Protein AF-A0A820BTG3-F1 (afdb_monomer)

Structure (mmCIF, N/CA/C/O backbone):
data_AF-A0A820BTG3-F1
#
_entry.id   AF-A0A820BTG3-F1
#
loop_
_atom_site.group_PDB
_atom_site.id
_atom_site.type_symbol
_atom_site.label_atom_id
_atom_site.label_alt_id
_atom_site.label_comp_id
_atom_site.label_asym_id
_atom_site.label_entity_id
_atom_site.label_seq_id
_atom_site.pdbx_PDB_ins_code
_atom_site.Cartn_x
_atom_site.Cartn_y
_atom_site.Cartn_z
_atom_site.occupancy
_atom_site.B_iso_or_equiv
_atom_site.auth_seq_id
_atom_site.auth_comp_id
_atom_site.auth_asym_id
_atom_site.auth_atom_id
_atom_site.pdbx_PDB_model_num
ATOM 1 N N . MET A 1 1 ? 34.684 2.140 -28.268 1.00 39.97 1 MET A N 1
ATOM 2 C CA . MET A 1 1 ? 33.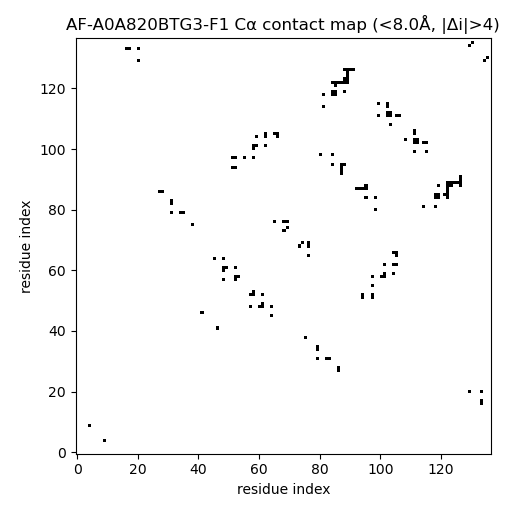967 0.991 -28.859 1.00 39.97 1 MET A CA 1
ATOM 3 C C . MET A 1 1 ? 32.497 1.113 -28.502 1.00 39.97 1 MET A C 1
ATOM 5 O O . MET A 1 1 ? 32.124 0.831 -27.372 1.00 39.97 1 MET A O 1
ATOM 9 N N . ILE A 1 2 ? 31.689 1.632 -29.425 1.00 50.19 2 ILE A N 1
ATOM 10 C CA . ILE A 1 2 ? 30.237 1.739 -29.257 1.00 50.19 2 ILE A CA 1
ATOM 11 C C . ILE A 1 2 ? 29.687 0.338 -29.533 1.00 50.19 2 ILE A C 1
ATOM 13 O O . ILE A 1 2 ? 29.762 -0.143 -30.661 1.00 50.19 2 ILE A O 1
ATOM 17 N N . GLY A 1 3 ? 29.258 -0.362 -28.482 1.00 53.31 3 GLY A N 1
ATOM 18 C CA . GLY A 1 3 ? 28.727 -1.717 -28.586 1.00 53.31 3 GLY A CA 1
ATOM 19 C C . GLY A 1 3 ? 27.452 -1.723 -29.422 1.00 53.31 3 GLY A C 1
ATOM 20 O O . GLY A 1 3 ? 26.434 -1.176 -29.009 1.00 53.31 3 GLY A O 1
ATOM 21 N N . TYR A 1 4 ? 27.513 -2.340 -30.599 1.00 54.06 4 TYR A N 1
ATOM 22 C CA . TYR A 1 4 ? 26.350 -2.615 -31.432 1.00 54.06 4 TYR A CA 1
ATOM 23 C C . TYR A 1 4 ? 25.479 -3.659 -30.715 1.00 54.06 4 TYR A C 1
ATOM 25 O O . TYR A 1 4 ? 25.697 -4.866 -30.831 1.00 54.06 4 TYR A O 1
ATOM 33 N N . SER A 1 5 ? 24.526 -3.200 -29.899 1.00 62.97 5 SER A N 1
ATOM 34 C CA . SER A 1 5 ? 23.497 -4.067 -29.322 1.00 62.97 5 SER A CA 1
ATOM 35 C C . SER A 1 5 ? 22.640 -4.621 -30.457 1.00 62.97 5 SER A C 1
ATOM 37 O O . SER A 1 5 ? 21.841 -3.901 -31.049 1.00 62.97 5 SER A O 1
ATOM 39 N N . ASN A 1 6 ? 22.812 -5.908 -30.767 1.00 73.38 6 ASN A N 1
ATOM 40 C CA . ASN A 1 6 ? 21.983 -6.602 -31.747 1.00 73.38 6 ASN A CA 1
ATOM 41 C C . ASN A 1 6 ? 20.494 -6.489 -31.355 1.00 73.38 6 ASN A C 1
ATOM 43 O O . ASN A 1 6 ? 20.157 -6.786 -30.203 1.00 73.38 6 ASN A O 1
ATOM 47 N N . PRO A 1 7 ? 19.582 -6.147 -32.285 1.00 72.44 7 PRO A N 1
ATOM 48 C CA . PRO A 1 7 ? 18.153 -6.006 -31.987 1.00 72.44 7 PRO A CA 1
ATOM 49 C C . PRO A 1 7 ? 17.560 -7.293 -31.390 1.00 72.44 7 PRO A C 1
ATOM 51 O O . PRO A 1 7 ? 16.774 -7.243 -30.448 1.00 72.44 7 PRO A O 1
ATOM 54 N N . VAL A 1 8 ? 18.044 -8.459 -31.832 1.00 76.12 8 VAL A N 1
ATOM 55 C CA . VAL A 1 8 ? 17.671 -9.777 -31.288 1.00 76.12 8 VAL A CA 1
ATOM 56 C C . VAL A 1 8 ? 18.075 -9.943 -29.814 1.00 76.12 8 VAL A C 1
ATOM 58 O O . VAL A 1 8 ? 17.357 -10.566 -29.031 1.00 76.12 8 VAL A O 1
ATOM 61 N N . GLN A 1 9 ? 19.214 -9.381 -29.399 1.00 77.81 9 GLN A N 1
ATOM 62 C CA . GLN A 1 9 ? 19.672 -9.440 -28.009 1.00 77.81 9 GLN A CA 1
ATOM 63 C C . GLN A 1 9 ? 18.831 -8.534 -27.104 1.00 77.81 9 GLN A C 1
ATOM 65 O O . GLN A 1 9 ? 18.488 -8.942 -25.993 1.00 77.81 9 GLN A O 1
ATOM 70 N N . ASN A 1 10 ? 18.441 -7.356 -27.599 1.00 77.62 10 ASN A N 1
ATOM 71 C CA . ASN A 1 10 ? 17.587 -6.427 -26.861 1.00 77.62 10 ASN A CA 1
ATOM 72 C C . ASN A 1 10 ? 16.181 -7.009 -26.619 1.00 77.62 10 ASN A C 1
ATOM 74 O O . ASN A 1 10 ? 15.669 -6.974 -25.501 1.00 77.62 10 ASN A O 1
ATOM 78 N N . GLU A 1 11 ? 15.598 -7.653 -27.633 1.00 81.06 11 GLU A N 1
ATOM 79 C CA . GLU A 1 11 ? 14.296 -8.324 -27.519 1.00 81.06 11 GLU A CA 1
ATOM 80 C C . GLU A 1 11 ? 14.316 -9.483 -26.508 1.00 81.06 11 GLU A C 1
ATOM 82 O O . GLU A 1 11 ? 13.398 -9.625 -25.695 1.00 81.06 11 GLU A O 1
ATOM 87 N N . ARG A 1 12 ? 15.397 -10.280 -26.461 1.00 83.25 12 ARG A N 1
ATOM 88 C CA . ARG A 1 12 ? 15.543 -11.332 -25.435 1.00 83.25 12 ARG A CA 1
ATOM 89 C C . ARG A 1 12 ? 15.636 -10.767 -24.019 1.00 83.25 12 ARG A C 1
ATOM 91 O O . ARG A 1 12 ? 15.063 -11.351 -23.098 1.00 83.25 12 ARG A O 1
ATOM 98 N N . ILE A 1 13 ? 16.337 -9.648 -23.839 1.00 82.06 13 ILE A N 1
ATOM 99 C CA . ILE A 1 13 ? 16.486 -8.980 -22.540 1.00 82.06 13 ILE A CA 1
ATOM 100 C C . ILE A 1 13 ? 15.138 -8.414 -22.072 1.00 82.06 13 ILE A C 1
ATOM 102 O O . ILE A 1 13 ? 14.723 -8.708 -20.950 1.00 82.06 13 ILE A O 1
ATOM 106 N N . LYS A 1 14 ? 14.406 -7.706 -22.941 1.00 82.75 14 LYS A N 1
ATOM 107 C CA . LYS A 1 14 ? 13.045 -7.215 -22.655 1.00 82.75 14 LYS A CA 1
ATOM 108 C C . LYS A 1 14 ? 12.082 -8.346 -22.307 1.00 82.75 14 LYS A C 1
ATOM 110 O O . LYS A 1 14 ? 11.388 -8.267 -21.296 1.00 82.75 14 LYS A O 1
ATOM 115 N N . ARG A 1 15 ? 12.084 -9.435 -23.085 1.00 84.81 15 ARG A N 1
ATOM 116 C CA . ARG A 1 15 ? 11.252 -10.617 -22.807 1.00 84.81 15 ARG A CA 1
ATOM 117 C C . ARG A 1 15 ? 11.575 -11.225 -21.443 1.00 84.81 15 ARG A C 1
ATOM 119 O O . ARG A 1 15 ? 10.659 -11.563 -20.703 1.00 84.81 15 ARG A O 1
ATOM 126 N N . ARG A 1 16 ? 12.858 -11.331 -21.076 1.00 85.69 16 ARG A N 1
ATOM 127 C CA . ARG A 1 16 ? 13.276 -11.818 -19.750 1.00 85.69 16 ARG A CA 1
ATOM 128 C C . ARG A 1 16 ? 12.791 -10.901 -18.627 1.00 85.69 16 ARG A C 1
ATOM 130 O O . ARG A 1 16 ? 12.263 -11.396 -17.640 1.00 85.69 16 ARG A O 1
ATOM 137 N N . HIS A 1 17 ? 12.947 -9.589 -18.781 1.00 86.06 17 HIS A N 1
ATOM 138 C CA . HIS A 1 17 ? 12.461 -8.593 -17.823 1.00 86.06 17 HIS A CA 1
ATOM 139 C C . HIS A 1 17 ? 10.945 -8.668 -17.628 1.00 86.06 17 HIS A C 1
ATOM 141 O O . HIS A 1 17 ? 10.474 -8.709 -16.495 1.00 86.06 17 HIS A O 1
ATOM 147 N N . PHE A 1 18 ? 10.193 -8.793 -18.720 1.00 86.50 18 PHE A N 1
ATOM 148 C CA . PHE A 1 18 ? 8.746 -8.964 -18.672 1.00 86.50 18 PHE A CA 1
ATOM 149 C C . PHE A 1 18 ? 8.336 -10.263 -17.961 1.00 86.50 18 PHE A C 1
ATOM 151 O O . PHE A 1 18 ? 7.462 -10.246 -17.098 1.00 86.50 18 PHE A O 1
ATOM 158 N N . VAL A 1 19 ? 9.005 -11.384 -18.263 1.00 88.81 19 VAL A N 1
ATOM 159 C CA . VAL A 1 19 ? 8.758 -12.672 -17.590 1.00 88.81 19 VAL A CA 1
ATOM 160 C C . VAL A 1 19 ? 9.066 -12.587 -16.093 1.00 88.81 19 VAL A C 1
ATOM 162 O O . VAL A 1 19 ? 8.280 -13.074 -15.287 1.00 88.81 19 VAL A O 1
ATOM 165 N N . LEU A 1 20 ? 10.167 -11.943 -15.700 1.00 89.06 20 LEU A N 1
ATOM 166 C CA . LEU A 1 20 ? 10.511 -11.746 -14.288 1.00 89.06 20 LEU A CA 1
ATOM 167 C C . LEU A 1 20 ? 9.473 -10.887 -13.560 1.00 89.06 20 LEU A C 1
ATOM 169 O O . LEU A 1 20 ? 9.054 -11.250 -12.464 1.00 89.06 20 LEU A O 1
ATOM 173 N N . LEU A 1 21 ? 9.023 -9.788 -14.169 1.00 89.12 21 LEU A N 1
ATOM 174 C CA . LEU A 1 21 ? 7.972 -8.944 -13.603 1.00 89.12 21 LEU A CA 1
ATOM 175 C C . LEU A 1 21 ? 6.663 -9.726 -13.430 1.00 89.12 21 LEU A C 1
ATOM 177 O O . LEU A 1 21 ? 6.047 -9.653 -12.368 1.00 89.12 21 LEU A O 1
ATOM 181 N N . ALA A 1 22 ? 6.275 -10.519 -14.432 1.00 89.31 22 ALA A N 1
ATOM 182 C CA . ALA A 1 22 ? 5.100 -11.381 -14.351 1.00 89.31 22 ALA A CA 1
ATOM 183 C C . ALA A 1 22 ? 5.231 -12.424 -13.228 1.00 89.31 22 ALA A C 1
ATOM 185 O O . ALA A 1 22 ? 4.286 -12.626 -12.471 1.00 89.31 22 ALA A O 1
ATOM 186 N N . LEU A 1 23 ? 6.404 -13.043 -13.062 1.00 92.44 23 LEU A N 1
ATOM 187 C CA . LEU A 1 23 ? 6.659 -13.986 -11.968 1.00 92.44 23 LEU A CA 1
ATOM 188 C C . LEU A 1 23 ? 6.566 -13.313 -10.595 1.00 92.44 23 LEU A C 1
ATOM 190 O O . LEU A 1 23 ? 5.904 -13.848 -9.711 1.00 92.44 23 LEU A O 1
ATOM 194 N N . ILE A 1 24 ? 7.172 -12.134 -10.419 1.00 91.69 24 ILE A N 1
ATOM 195 C CA . ILE A 1 24 ? 7.082 -11.364 -9.167 1.00 91.69 24 ILE A CA 1
ATOM 196 C C . ILE A 1 24 ? 5.618 -11.040 -8.860 1.00 91.69 24 ILE A C 1
ATOM 198 O O . ILE A 1 24 ? 5.159 -11.288 -7.747 1.00 91.69 24 ILE A O 1
ATOM 202 N N . PHE A 1 25 ? 4.867 -10.560 -9.854 1.00 91.44 25 PHE A N 1
ATOM 203 C CA . PHE A 1 25 ? 3.443 -10.273 -9.708 1.00 91.44 25 PHE A CA 1
ATOM 204 C C . PHE A 1 25 ? 2.640 -11.510 -9.292 1.00 91.44 25 PHE A C 1
ATOM 206 O O . PHE A 1 25 ? 1.856 -11.438 -8.348 1.00 91.44 25 PH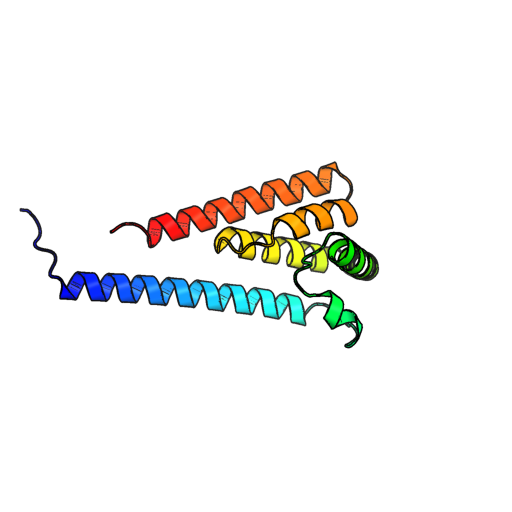E A O 1
ATOM 213 N N . LEU A 1 26 ? 2.857 -12.655 -9.945 1.00 92.81 26 LEU A N 1
ATOM 214 C CA . LEU A 1 26 ? 2.160 -13.907 -9.635 1.00 92.81 26 LEU A CA 1
ATOM 215 C C . LEU A 1 26 ? 2.504 -14.439 -8.239 1.00 92.81 26 LEU A C 1
ATOM 217 O O . LEU A 1 26 ? 1.610 -14.887 -7.520 1.00 92.81 26 LEU A O 1
ATOM 221 N N . ILE A 1 27 ? 3.769 -14.358 -7.824 1.00 92.31 27 ILE A N 1
ATOM 222 C CA . ILE A 1 27 ? 4.200 -14.744 -6.473 1.00 92.31 27 ILE A CA 1
ATOM 223 C C . ILE A 1 27 ? 3.545 -13.833 -5.431 1.00 92.31 27 ILE A C 1
ATOM 225 O O . ILE A 1 27 ? 2.961 -14.325 -4.464 1.00 92.31 27 ILE A O 1
ATOM 229 N N . SER A 1 28 ? 3.582 -12.513 -5.635 1.00 90.06 28 SER A N 1
ATOM 230 C CA . SER A 1 28 ? 2.935 -11.556 -4.732 1.00 90.06 28 SER A CA 1
ATOM 231 C C . SER A 1 28 ? 1.417 -11.745 -4.676 1.00 90.06 28 SER A C 1
ATOM 233 O O . SER A 1 28 ? 0.845 -11.709 -3.589 1.00 90.06 28 SER A O 1
ATOM 235 N N . MET A 1 29 ? 0.772 -12.018 -5.813 1.00 89.69 29 MET A N 1
ATOM 236 C CA . MET A 1 29 ? -0.658 -12.326 -5.883 1.00 89.69 29 MET A CA 1
ATOM 237 C C . MET A 1 29 ? -0.990 -13.614 -5.124 1.00 89.69 29 MET A C 1
ATOM 239 O O . MET A 1 29 ? -1.955 -13.655 -4.370 1.00 89.69 29 MET A O 1
ATOM 243 N N . THR A 1 30 ? -0.172 -14.657 -5.272 1.00 88.38 30 THR A N 1
ATOM 244 C CA . THR A 1 30 ? -0.366 -15.934 -4.568 1.00 88.38 30 THR A CA 1
ATOM 245 C C . THR A 1 30 ? -0.195 -15.760 -3.060 1.00 88.38 30 THR A C 1
ATOM 247 O O . THR A 1 30 ? -0.995 -16.285 -2.292 1.00 88.38 30 THR A O 1
ATOM 250 N N . CYS A 1 31 ? 0.793 -14.974 -2.622 1.00 88.19 31 CYS A N 1
ATOM 251 C CA . CYS A 1 31 ? 0.973 -14.614 -1.214 1.00 88.19 31 CYS A CA 1
ATOM 252 C C . CYS A 1 31 ? -0.254 -13.866 -0.664 1.00 88.19 31 CYS A C 1
ATOM 254 O O . CYS A 1 31 ? -0.774 -14.210 0.397 1.00 88.19 31 CYS A O 1
ATOM 256 N N . LEU A 1 32 ? -0.776 -12.898 -1.425 1.00 85.38 32 LEU A N 1
ATOM 257 C CA . LEU A 1 32 ? -1.980 -12.157 -1.055 1.00 85.38 32 LEU A CA 1
ATOM 258 C C . LEU A 1 32 ? -3.212 -13.073 -0.959 1.00 85.38 32 LEU A C 1
ATOM 260 O O . LEU A 1 32 ? -3.966 -12.994 0.010 1.00 85.38 32 LEU A O 1
ATOM 264 N N . LEU A 1 33 ? -3.384 -13.981 -1.924 1.00 84.31 33 LEU A N 1
ATOM 265 C CA . LEU A 1 33 ? -4.446 -14.990 -1.915 1.00 84.31 33 LEU A CA 1
ATOM 266 C C . LEU A 1 33 ? -4.305 -15.957 -0.737 1.00 84.31 33 LEU A C 1
ATOM 268 O O . LEU A 1 33 ? -5.303 -16.296 -0.111 1.00 84.31 33 LEU A O 1
ATOM 272 N N . MET A 1 34 ? -3.086 -16.371 -0.391 1.00 84.00 34 MET A N 1
ATOM 273 C CA . MET A 1 34 ? -2.839 -17.242 0.758 1.00 84.00 34 MET A CA 1
ATOM 274 C C . MET A 1 34 ? -3.276 -16.570 2.061 1.00 84.00 34 MET A C 1
ATOM 276 O O . MET A 1 34 ? -3.954 -17.191 2.874 1.00 84.00 34 MET A O 1
ATOM 280 N N . VAL A 1 35 ? -2.947 -15.290 2.242 1.00 81.00 35 VAL A N 1
ATOM 281 C CA . VAL A 1 35 ? -3.375 -14.514 3.416 1.00 81.00 35 VAL A CA 1
ATOM 282 C C . VAL A 1 35 ? -4.889 -14.316 3.433 1.00 81.00 35 VAL A C 1
ATOM 284 O O . VAL A 1 35 ? -5.503 -14.389 4.495 1.00 81.00 35 VAL A O 1
ATOM 287 N N . TYR A 1 36 ? -5.503 -14.138 2.262 1.00 75.75 36 TYR A N 1
ATOM 288 C CA . TYR A 1 36 ? -6.956 -14.075 2.123 1.00 75.75 36 TYR A CA 1
ATOM 289 C C . TYR A 1 36 ? -7.643 -15.401 2.492 1.00 75.75 36 TYR A C 1
ATOM 291 O O . TYR A 1 36 ? -8.684 -15.394 3.140 1.00 75.75 36 TYR A O 1
ATOM 299 N N . ILE A 1 37 ? -7.054 -16.543 2.129 1.00 75.00 37 ILE A N 1
ATOM 300 C CA . ILE A 1 37 ? -7.575 -17.879 2.469 1.00 75.00 37 ILE A CA 1
ATOM 301 C C . ILE A 1 37 ? -7.335 -18.212 3.949 1.00 75.00 37 ILE A C 1
ATOM 303 O O . ILE A 1 37 ? -8.171 -18.862 4.572 1.00 75.00 37 ILE A O 1
ATOM 307 N N . LEU A 1 38 ? -6.220 -17.750 4.527 1.00 75.25 38 LEU A N 1
ATOM 308 C CA . LEU A 1 38 ? -5.907 -17.906 5.952 1.00 75.25 38 LEU A CA 1
ATOM 309 C C . LEU A 1 38 ? -6.852 -17.091 6.846 1.00 75.25 38 LEU A C 1
ATOM 311 O O . LEU A 1 38 ? -6.938 -17.346 8.046 1.00 75.25 38 LEU A O 1
ATOM 315 N N . PHE A 1 39 ? -7.555 -16.112 6.273 1.00 69.75 39 PHE A N 1
ATOM 316 C CA . PHE A 1 39 ? -8.522 -15.298 6.985 1.00 69.75 39 PHE A CA 1
ATOM 317 C C . PHE A 1 39 ? -9.669 -16.187 7.506 1.00 69.75 39 PHE A C 1
ATOM 319 O O . PHE A 1 39 ? -10.438 -16.741 6.713 1.00 69.75 39 PHE A O 1
ATOM 326 N N . PRO A 1 40 ? -9.786 -16.376 8.833 1.00 59.84 40 PRO A N 1
ATOM 327 C CA . PRO A 1 40 ? -10.645 -17.409 9.387 1.00 59.84 40 PRO A CA 1
ATOM 328 C C . PRO A 1 40 ? -12.123 -17.060 9.191 1.00 59.84 40 PRO A C 1
ATOM 330 O O . PRO A 1 40 ? -12.569 -15.970 9.536 1.00 59.84 40 PRO A O 1
ATOM 333 N N . ASN A 1 41 ? -12.878 -18.035 8.678 1.00 55.12 41 ASN A N 1
ATOM 334 C CA . ASN A 1 41 ? -14.338 -18.117 8.758 1.00 55.12 41 ASN A CA 1
ATOM 335 C C . ASN A 1 41 ? -15.114 -16.883 8.258 1.00 55.12 41 ASN A C 1
ATOM 337 O O . ASN A 1 41 ? -16.102 -16.473 8.863 1.00 55.12 41 ASN A O 1
ATOM 341 N N . VAL A 1 42 ? -14.701 -16.302 7.126 1.00 56.97 42 VAL A N 1
ATOM 342 C CA . VAL A 1 42 ? -15.563 -15.344 6.421 1.00 56.97 42 VAL A CA 1
ATOM 343 C C . VAL A 1 42 ? -16.748 -16.119 5.851 1.00 56.97 42 VAL A C 1
ATOM 345 O O . VAL A 1 42 ? -16.581 -16.891 4.897 1.00 56.97 42 VAL A O 1
ATOM 348 N N . ASN A 1 43 ? -17.930 -15.938 6.446 1.00 58.00 43 ASN A N 1
ATOM 349 C CA . ASN A 1 43 ? -19.172 -16.511 5.932 1.00 58.00 43 ASN A CA 1
ATOM 350 C C . ASN A 1 43 ? -19.291 -16.208 4.424 1.00 58.00 43 ASN A C 1
ATOM 352 O O . ASN A 1 43 ? -18.935 -15.108 3.992 1.00 58.00 43 ASN A O 1
ATOM 356 N N . PRO A 1 44 ? -19.782 -17.146 3.595 1.00 58.41 44 PRO A N 1
ATOM 357 C CA . PRO A 1 44 ? -19.881 -16.951 2.147 1.00 58.41 44 PRO A CA 1
ATOM 358 C C . PRO A 1 44 ? -20.715 -15.716 1.754 1.00 58.41 44 PRO A C 1
ATOM 360 O O . PRO A 1 44 ? -20.440 -15.113 0.720 1.00 58.41 44 PRO A O 1
ATOM 363 N N . GLU A 1 45 ? -21.645 -15.282 2.610 1.00 55.97 45 GLU A N 1
ATOM 364 C CA . GLU A 1 45 ? -22.407 -14.032 2.463 1.00 55.97 45 GLU A CA 1
ATOM 365 C C . GLU A 1 45 ? -21.560 -12.764 2.708 1.00 55.97 45 GLU A C 1
ATOM 367 O O . GLU A 1 45 ? -21.736 -11.756 2.027 1.00 55.97 45 GLU A O 1
ATOM 372 N N . GLU A 1 46 ? -20.573 -12.814 3.610 1.00 56.78 46 GLU A N 1
ATOM 373 C CA . GLU A 1 46 ? -19.685 -11.685 3.937 1.00 56.78 46 GLU A CA 1
ATOM 374 C C . GLU A 1 46 ? -18.463 -11.594 3.000 1.00 56.78 46 GLU A C 1
ATOM 376 O O . GLU A 1 46 ? -17.839 -10.536 2.888 1.00 56.78 46 GLU A O 1
ATOM 381 N N . LYS A 1 47 ? -18.151 -12.655 2.236 1.00 58.47 47 LYS A N 1
ATOM 382 C CA . LYS A 1 47 ? -17.126 -12.613 1.170 1.00 58.47 47 LYS A CA 1
ATOM 383 C C . LYS A 1 47 ? -17.446 -11.584 0.083 1.00 58.47 47 LYS A C 1
ATOM 385 O O . LYS A 1 47 ? -16.527 -11.045 -0.532 1.00 58.47 47 LYS A O 1
ATOM 390 N N . GLY A 1 48 ? -18.727 -11.268 -0.128 1.00 56.50 48 GLY A N 1
ATOM 391 C CA . GLY A 1 48 ? -19.156 -10.207 -1.043 1.00 56.50 48 GLY A CA 1
ATOM 392 C C . GLY A 1 48 ? -18.666 -8.812 -0.636 1.00 56.50 48 GLY A C 1
ATOM 393 O O . GLY A 1 48 ? -18.423 -7.984 -1.516 1.00 56.50 48 GLY A O 1
ATOM 394 N N . ALA A 1 49 ? -18.459 -8.578 0.666 1.00 58.16 49 ALA A N 1
ATOM 395 C CA . ALA A 1 49 ? -17.954 -7.313 1.200 1.00 58.16 49 ALA A CA 1
ATOM 396 C C . ALA A 1 49 ? -16.447 -7.134 0.966 1.00 58.16 49 ALA A C 1
ATOM 398 O O . ALA A 1 49 ? -15.988 -6.007 0.840 1.00 58.16 49 ALA A O 1
ATOM 399 N N . PHE A 1 50 ? -15.685 -8.225 0.816 1.00 60.75 50 PHE A N 1
ATOM 400 C CA . PHE A 1 50 ? -14.238 -8.223 0.542 1.00 60.75 50 PHE A CA 1
ATOM 401 C C . PHE A 1 50 ? -13.855 -7.819 -0.893 1.00 60.75 50 PHE A C 1
ATOM 403 O O . PHE A 1 50 ? -12.742 -8.079 -1.355 1.00 60.75 50 PHE A O 1
ATOM 410 N N . LYS A 1 51 ? -14.762 -7.169 -1.621 1.00 64.06 51 LYS A N 1
ATOM 411 C CA . LYS A 1 51 ? -14.413 -6.484 -2.864 1.00 64.06 51 LYS A CA 1
ATOM 412 C C . LYS A 1 51 ? -13.627 -5.222 -2.528 1.00 64.06 51 LYS A C 1
ATOM 414 O O . LYS A 1 51 ? -13.824 -4.625 -1.476 1.00 64.06 51 LYS A O 1
ATOM 419 N N . ILE A 1 52 ? -12.755 -4.798 -3.446 1.00 63.91 52 ILE A N 1
ATOM 420 C CA . ILE A 1 52 ? -12.147 -3.467 -3.362 1.00 63.91 52 ILE A CA 1
ATOM 421 C C . ILE A 1 52 ? -13.312 -2.468 -3.314 1.00 63.91 52 ILE A C 1
ATOM 423 O O . ILE A 1 52 ? -14.077 -2.413 -4.286 1.00 63.91 52 ILE A O 1
ATOM 427 N N . PRO A 1 53 ? -13.498 -1.748 -2.193 1.00 68.19 53 PRO A N 1
ATOM 428 C CA . PRO A 1 53 ? -14.616 -0.833 -2.054 1.00 68.19 53 PRO A CA 1
ATOM 429 C C . PRO A 1 53 ? -14.454 0.255 -3.111 1.00 68.19 53 PRO A C 1
ATOM 431 O O . PRO A 1 53 ? -13.352 0.752 -3.324 1.00 68.19 53 PRO A O 1
ATOM 434 N N . LYS A 1 54 ? -15.530 0.572 -3.830 1.00 69.44 54 LYS A N 1
ATOM 435 C CA . LYS A 1 54 ? -15.518 1.637 -4.847 1.00 69.44 54 LYS A CA 1
ATOM 436 C C . LYS A 1 54 ? -16.152 2.915 -4.317 1.00 69.44 54 LYS A C 1
ATOM 438 O O . LYS A 1 54 ? -15.928 3.986 -4.874 1.00 69.44 54 LYS A O 1
ATOM 443 N N . THR A 1 55 ? -16.911 2.800 -3.231 1.00 78.94 55 THR A N 1
ATOM 444 C CA . THR A 1 55 ? -17.561 3.905 -2.535 1.00 78.94 55 THR A CA 1
ATO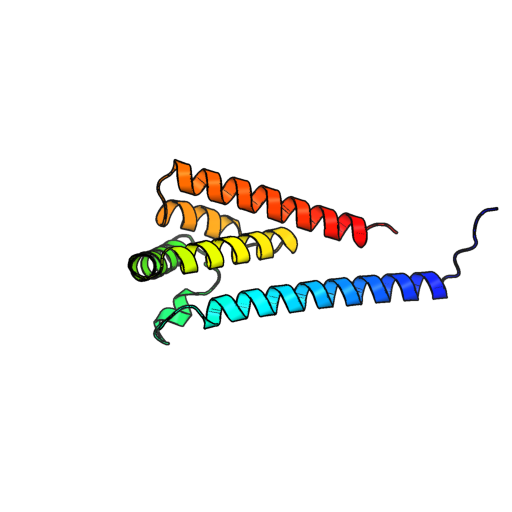M 445 C C . THR A 1 55 ? -17.124 3.964 -1.071 1.00 78.94 55 THR A C 1
ATOM 447 O O . THR A 1 55 ? -16.587 3.005 -0.511 1.00 78.94 55 THR A O 1
ATOM 450 N N . ILE A 1 56 ? -17.348 5.114 -0.433 1.00 76.00 56 ILE A N 1
ATOM 451 C CA . ILE A 1 56 ? -17.076 5.297 0.999 1.00 76.00 56 ILE A CA 1
ATOM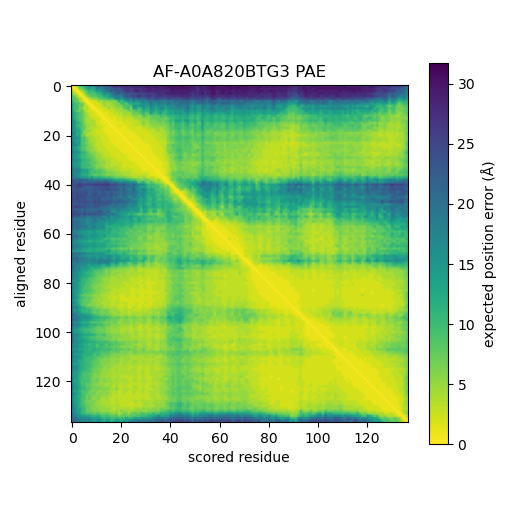 452 C C . ILE A 1 56 ? -17.979 4.383 1.838 1.00 76.00 56 ILE A C 1
ATOM 454 O O . ILE A 1 56 ? -17.541 3.868 2.865 1.00 76.00 56 ILE A O 1
ATOM 458 N N . ASP A 1 57 ? -19.216 4.145 1.404 1.00 80.19 57 ASP A N 1
ATOM 459 C CA . ASP A 1 57 ? -20.141 3.273 2.127 1.00 80.19 57 ASP A CA 1
ATOM 460 C C . ASP A 1 57 ? -19.725 1.799 2.037 1.00 80.19 57 ASP A C 1
ATOM 462 O O . ASP A 1 57 ? -19.740 1.112 3.060 1.00 80.19 57 ASP A O 1
ATOM 466 N N . ASP A 1 58 ? -19.201 1.344 0.892 1.00 78.94 58 ASP A N 1
ATOM 467 C CA . ASP A 1 58 ? -18.575 0.016 0.785 1.00 78.94 58 ASP A CA 1
ATOM 468 C C . ASP A 1 58 ? -17.389 -0.119 1.752 1.00 78.94 58 ASP A C 1
ATOM 470 O O . ASP A 1 58 ? -17.223 -1.146 2.412 1.00 78.94 58 ASP A O 1
ATOM 474 N N . ALA A 1 59 ? -16.573 0.935 1.875 1.00 77.69 59 ALA A N 1
ATOM 475 C CA . ALA A 1 59 ? -15.430 0.950 2.784 1.00 77.69 59 ALA A CA 1
ATOM 476 C C . ALA A 1 59 ? -15.861 0.902 4.260 1.00 77.69 59 ALA A C 1
ATOM 478 O O . ALA A 1 59 ? -15.184 0.259 5.063 1.00 77.69 59 ALA A O 1
ATOM 479 N N . LYS A 1 60 ? -16.998 1.515 4.625 1.00 80.62 60 LYS A N 1
ATOM 480 C CA . LYS A 1 60 ? -17.584 1.400 5.974 1.00 80.62 60 LYS A CA 1
ATOM 481 C C . LYS A 1 60 ? -18.094 -0.010 6.254 1.00 80.62 60 LYS A C 1
ATOM 483 O O . LYS A 1 60 ? -17.854 -0.527 7.342 1.00 80.62 60 LYS A O 1
ATOM 488 N N . ILE A 1 61 ? -18.785 -0.635 5.297 1.00 82.25 61 ILE A N 1
ATOM 489 C CA . ILE A 1 61 ? -19.288 -2.011 5.439 1.00 82.25 61 ILE A CA 1
ATOM 490 C C . ILE A 1 61 ? -18.105 -2.963 5.626 1.00 82.25 61 ILE A C 1
ATOM 492 O O . ILE A 1 61 ? -18.064 -3.712 6.603 1.00 82.25 61 ILE A O 1
ATOM 496 N N . LEU A 1 62 ? -17.100 -2.863 4.753 1.00 82.06 62 LEU A N 1
ATOM 497 C CA . LEU A 1 62 ? -15.862 -3.628 4.858 1.00 82.06 62 LEU A CA 1
ATOM 498 C C . LEU A 1 62 ? -15.145 -3.353 6.191 1.00 82.06 62 LEU A C 1
ATOM 500 O O . LEU A 1 62 ? -14.731 -4.287 6.873 1.00 82.06 62 LEU A O 1
ATOM 504 N N . GLY A 1 63 ? -15.066 -2.091 6.612 1.00 83.06 63 GLY A N 1
ATOM 505 C CA . GLY A 1 63 ? -14.511 -1.681 7.902 1.00 83.06 63 GLY A CA 1
ATOM 506 C C . GLY A 1 63 ? -15.211 -2.300 9.100 1.00 83.06 63 GLY A C 1
ATOM 507 O O . GLY A 1 63 ? -14.536 -2.813 9.988 1.00 83.06 63 GLY A O 1
ATOM 508 N N . ASN A 1 64 ? -16.541 -2.327 9.111 1.00 83.12 64 ASN A N 1
ATOM 509 C CA . ASN A 1 64 ? -17.328 -2.953 10.172 1.00 83.12 64 ASN A CA 1
ATOM 510 C C . ASN A 1 64 ? -17.091 -4.461 10.251 1.00 83.12 64 ASN A C 1
ATOM 512 O O . ASN A 1 64 ? -16.897 -5.000 11.344 1.00 83.12 64 ASN A O 1
ATOM 516 N N . VAL A 1 65 ? -17.065 -5.128 9.096 1.00 81.62 65 VAL A N 1
ATOM 517 C CA . VAL A 1 65 ? -16.764 -6.559 8.995 1.00 81.62 65 VAL A CA 1
ATOM 518 C C . VAL A 1 65 ? -15.358 -6.818 9.542 1.00 81.62 65 VAL A C 1
ATOM 520 O O . VAL A 1 65 ? -15.204 -7.547 10.522 1.00 81.62 65 VAL A O 1
ATOM 523 N N . LEU A 1 66 ? -14.331 -6.148 9.011 1.00 79.38 66 LEU A N 1
ATOM 524 C CA . LEU A 1 66 ? -12.954 -6.310 9.487 1.00 79.38 66 LEU A CA 1
ATOM 525 C C . LEU A 1 66 ? -12.779 -5.947 10.962 1.00 79.38 66 LEU A C 1
ATOM 527 O O . LEU A 1 66 ? -12.031 -6.628 11.657 1.00 79.38 66 LEU A O 1
ATOM 531 N N . TYR A 1 67 ? -13.451 -4.913 11.464 1.00 82.06 67 TYR A N 1
ATOM 532 C CA . TYR A 1 67 ? -13.395 -4.535 12.874 1.00 82.06 67 TYR A CA 1
ATOM 533 C C . TYR A 1 67 ? -13.961 -5.642 13.775 1.00 82.06 67 TYR A C 1
ATOM 535 O O . TYR A 1 67 ? -13.358 -5.971 14.801 1.00 82.06 67 TYR A O 1
ATOM 543 N N . LYS A 1 68 ? -15.065 -6.281 13.363 1.00 80.69 68 LYS A N 1
ATOM 544 C CA . LYS A 1 68 ? -15.649 -7.438 14.057 1.00 80.69 68 LYS A CA 1
ATOM 545 C C . LYS A 1 68 ? -14.671 -8.621 14.103 1.00 80.69 68 LYS A C 1
ATOM 547 O O . LYS A 1 68 ? -14.466 -9.174 15.182 1.00 80.69 68 LYS A O 1
ATOM 552 N N . TYR A 1 69 ? -14.007 -8.951 12.991 1.00 74.06 69 TYR A N 1
ATOM 553 C CA . TYR A 1 69 ? -12.993 -10.024 12.940 1.00 74.06 69 TYR A CA 1
ATOM 554 C C . TYR A 1 69 ? -11.675 -9.656 13.650 1.00 74.06 69 TYR A C 1
ATOM 556 O O . TYR A 1 69 ? -11.011 -10.515 14.237 1.00 74.06 69 TYR A O 1
ATOM 564 N N . SER A 1 70 ? -11.310 -8.371 13.673 1.00 75.56 70 SER A N 1
ATOM 565 C CA . SER A 1 70 ? -10.099 -7.855 14.329 1.00 75.56 70 SER A CA 1
ATOM 566 C C . SER A 1 70 ? -10.087 -8.119 15.837 1.00 75.56 70 SER A C 1
ATOM 568 O O . SER A 1 70 ? -9.013 -8.283 16.415 1.00 75.56 70 SER A O 1
ATOM 570 N N . LYS A 1 71 ? -11.259 -8.255 16.479 1.00 74.94 71 LYS A N 1
ATOM 571 C CA . LYS A 1 71 ? -11.364 -8.588 17.912 1.00 74.94 71 LYS A CA 1
ATOM 572 C C . LYS A 1 71 ? -10.718 -9.927 18.280 1.00 74.94 71 LYS A C 1
ATOM 574 O O . LYS A 1 71 ? -10.148 -10.028 19.359 1.00 74.94 71 LYS A O 1
ATOM 579 N N . HIS A 1 72 ? -10.767 -10.919 17.390 1.00 76.69 72 HIS A N 1
ATOM 580 C CA . HIS A 1 72 ? -10.157 -12.235 17.620 1.00 76.69 72 HIS A CA 1
ATOM 581 C C . HIS A 1 72 ? -8.810 -12.412 16.903 1.00 76.69 72 HIS A C 1
ATOM 583 O O . HIS A 1 72 ? -7.978 -13.190 17.361 1.00 76.69 72 HIS A O 1
ATOM 589 N N . HIS A 1 73 ? -8.559 -11.670 15.814 1.00 80.44 73 HIS A N 1
ATOM 590 C CA . HIS A 1 73 ? -7.401 -11.901 14.938 1.00 80.44 73 HIS A CA 1
ATOM 591 C C . HIS A 1 73 ? -6.674 -10.623 14.482 1.00 80.44 73 HIS A C 1
ATOM 593 O O . HIS A 1 73 ? -6.236 -10.523 13.335 1.00 80.44 73 HIS A O 1
ATOM 599 N N . ARG A 1 74 ? -6.491 -9.642 15.377 1.00 79.31 74 ARG A N 1
ATOM 600 C CA . ARG A 1 74 ? -5.891 -8.323 15.073 1.00 79.31 74 ARG A CA 1
ATOM 601 C C . ARG A 1 74 ? -4.581 -8.379 14.272 1.00 79.31 74 ARG A C 1
ATOM 603 O O . ARG A 1 74 ? -4.394 -7.566 13.371 1.00 79.31 74 ARG A O 1
ATOM 610 N N . TYR A 1 75 ? -3.692 -9.332 14.566 1.00 83.25 75 TYR A N 1
ATOM 611 C CA . TYR A 1 75 ? -2.416 -9.488 13.852 1.00 83.25 75 TYR A CA 1
ATOM 612 C C . TYR A 1 75 ? -2.592 -9.954 12.403 1.00 83.25 75 TYR A C 1
ATOM 614 O O . TYR A 1 75 ? -1.945 -9.410 11.514 1.00 83.25 75 TYR A O 1
ATOM 622 N N . ILE A 1 76 ? -3.496 -10.905 12.150 1.00 83.62 76 ILE A N 1
ATOM 623 C CA . ILE A 1 76 ? -3.789 -11.399 10.795 1.00 83.62 76 ILE A CA 1
ATOM 624 C C . ILE A 1 76 ? -4.391 -10.270 9.955 1.00 83.62 76 ILE A C 1
ATOM 626 O O . ILE A 1 76 ? -3.961 -10.066 8.823 1.00 83.62 76 ILE A O 1
ATOM 630 N N . ILE A 1 77 ? -5.304 -9.476 10.533 1.00 84.19 77 ILE A N 1
ATOM 631 C CA . ILE A 1 77 ? -5.856 -8.283 9.873 1.00 84.19 77 ILE A CA 1
ATOM 632 C C . ILE A 1 77 ? -4.753 -7.293 9.504 1.00 84.19 77 ILE A C 1
ATOM 634 O O . ILE A 1 77 ? -4.728 -6.782 8.388 1.00 84.19 77 ILE A O 1
ATOM 638 N N . MET A 1 78 ? -3.836 -7.031 10.434 1.00 86.62 78 MET A N 1
ATOM 639 C CA . MET A 1 78 ? -2.757 -6.069 10.230 1.00 86.62 78 MET A CA 1
ATOM 640 C C . MET A 1 78 ? -1.782 -6.534 9.141 1.00 86.62 78 MET A C 1
ATOM 642 O O . MET A 1 78 ? -1.381 -5.732 8.304 1.00 86.62 78 MET A O 1
ATOM 646 N N . ILE A 1 79 ? -1.449 -7.829 9.105 1.00 87.25 79 ILE A N 1
ATOM 647 C CA . ILE A 1 79 ? -0.612 -8.428 8.054 1.00 87.25 79 ILE A CA 1
ATOM 648 C C . ILE A 1 79 ? -1.331 -8.387 6.700 1.00 87.25 79 ILE A C 1
ATOM 650 O O . ILE A 1 79 ? -0.733 -7.977 5.707 1.00 87.25 79 ILE A O 1
ATOM 654 N N . ALA A 1 80 ? -2.615 -8.753 6.654 1.00 86.69 80 ALA A N 1
ATOM 655 C CA . ALA A 1 80 ? -3.420 -8.688 5.436 1.00 86.69 80 ALA A CA 1
ATOM 656 C C . ALA A 1 80 ? -3.510 -7.254 4.902 1.00 86.69 80 ALA A C 1
ATOM 658 O O . ALA A 1 80 ? -3.289 -7.021 3.714 1.00 86.69 80 ALA A O 1
ATOM 659 N N . PHE A 1 81 ? -3.760 -6.286 5.785 1.00 88.19 81 PHE A N 1
ATOM 660 C CA . PHE A 1 81 ? -3.756 -4.863 5.470 1.00 88.19 81 PHE A CA 1
ATOM 661 C C . PHE A 1 81 ? -2.416 -4.424 4.874 1.00 88.19 81 PHE A C 1
ATOM 663 O O . PHE A 1 81 ? -2.376 -3.850 3.788 1.00 88.19 81 PHE A O 1
ATOM 670 N N . PHE A 1 82 ? -1.320 -4.741 5.564 1.00 90.50 82 PHE A N 1
ATOM 671 C CA . PHE A 1 82 ? 0.037 -4.375 5.177 1.00 90.50 82 PHE A CA 1
ATOM 672 C C . PHE A 1 82 ? 0.416 -4.927 3.798 1.00 90.50 82 PHE A C 1
ATOM 674 O O . PHE A 1 82 ? 0.851 -4.180 2.920 1.00 90.50 82 PHE A O 1
ATOM 681 N N . LEU A 1 83 ? 0.189 -6.225 3.578 1.00 90.25 83 LEU A N 1
ATOM 682 C CA . LEU A 1 83 ? 0.504 -6.893 2.315 1.00 90.25 83 LEU A CA 1
ATOM 683 C C . LEU A 1 83 ? -0.369 -6.388 1.166 1.00 90.25 83 LEU A C 1
ATOM 685 O O . LEU A 1 83 ? 0.157 -6.123 0.086 1.00 90.25 83 LEU A O 1
ATOM 689 N N . THR A 1 84 ? -1.671 -6.191 1.398 1.00 89.31 84 THR A N 1
ATOM 690 C CA . THR A 1 84 ? -2.576 -5.629 0.381 1.00 89.31 84 THR A CA 1
ATOM 691 C C . THR A 1 84 ? -2.144 -4.215 0.001 1.00 89.31 84 THR A C 1
ATOM 693 O O . THR A 1 84 ? -2.063 -3.891 -1.182 1.00 89.31 84 THR A O 1
ATOM 696 N N . TYR A 1 85 ? -1.813 -3.374 0.985 1.00 90.94 85 TYR A N 1
ATOM 697 C CA . TYR A 1 85 ? -1.382 -1.998 0.740 1.00 90.94 85 TYR A CA 1
ATOM 698 C C . TYR A 1 85 ? -0.096 -1.955 -0.087 1.00 90.94 85 TYR A C 1
ATOM 700 O O . TYR A 1 85 ? -0.033 -1.253 -1.101 1.00 90.94 85 TYR A O 1
ATOM 708 N N . ILE A 1 86 ? 0.921 -2.721 0.319 1.00 92.88 86 ILE A N 1
ATOM 709 C CA . ILE A 1 86 ? 2.199 -2.788 -0.397 1.00 92.88 86 ILE A CA 1
ATOM 710 C C . ILE A 1 86 ? 1.997 -3.329 -1.806 1.00 92.88 86 ILE A C 1
ATOM 712 O O . ILE A 1 86 ? 2.570 -2.770 -2.736 1.00 92.88 86 ILE A O 1
ATOM 716 N N . PHE A 1 87 ? 1.173 -4.360 -1.988 1.00 91.19 87 PHE A N 1
ATOM 717 C CA . PHE A 1 87 ? 0.861 -4.913 -3.303 1.00 91.19 87 PHE A CA 1
ATOM 718 C C . PHE A 1 87 ? 0.260 -3.848 -4.231 1.00 91.19 87 PHE A C 1
ATOM 720 O O . PHE A 1 87 ? 0.781 -3.614 -5.322 1.00 91.19 87 PHE A O 1
ATOM 727 N N . LEU A 1 88 ? -0.780 -3.142 -3.776 1.00 89.94 88 LEU A N 1
ATOM 728 C CA . LEU A 1 88 ? -1.432 -2.106 -4.580 1.00 89.94 88 LEU A CA 1
ATOM 729 C C . LEU A 1 88 ? -0.474 -0.960 -4.933 1.00 89.94 88 LEU A C 1
ATOM 731 O O . LEU A 1 88 ? -0.444 -0.537 -6.085 1.00 89.94 88 LEU A O 1
ATOM 735 N N . GLN A 1 89 ? 0.343 -0.491 -3.984 1.00 92.94 89 GLN A N 1
ATOM 736 C CA . GLN A 1 89 ? 1.348 0.549 -4.251 1.00 92.94 89 GLN A CA 1
ATOM 737 C C . GLN A 1 89 ? 2.455 0.071 -5.201 1.00 92.94 89 GLN A C 1
ATOM 739 O O . GLN A 1 89 ? 2.833 0.786 -6.127 1.00 92.94 89 GLN A O 1
ATOM 744 N N . THR A 1 90 ? 2.960 -1.147 -4.997 1.00 92.50 90 THR A N 1
ATOM 745 C CA . THR A 1 90 ? 4.079 -1.715 -5.767 1.00 92.50 90 THR A CA 1
ATOM 746 C C . THR A 1 90 ? 3.727 -1.865 -7.245 1.00 92.50 90 THR A C 1
ATOM 748 O O . THR A 1 90 ? 4.567 -1.609 -8.104 1.00 92.50 90 THR A O 1
ATOM 751 N N . PHE A 1 91 ? 2.481 -2.240 -7.543 1.00 89.56 91 PHE A N 1
ATOM 752 C CA . PHE A 1 91 ? 1.985 -2.426 -8.910 1.00 89.56 91 PHE A CA 1
ATOM 753 C C . PHE A 1 91 ? 1.145 -1.248 -9.426 1.00 89.56 91 PHE A C 1
ATOM 755 O O . PHE A 1 91 ? 0.515 -1.369 -10.473 1.00 89.56 91 PHE A O 1
ATOM 762 N N . ALA A 1 92 ? 1.133 -0.121 -8.703 1.00 88.75 92 ALA A N 1
ATOM 763 C CA . ALA A 1 92 ? 0.370 1.086 -9.035 1.00 88.75 92 ALA A CA 1
ATOM 764 C C . ALA A 1 92 ? -1.128 0.826 -9.319 1.00 88.75 92 ALA A C 1
ATOM 766 O O . ALA A 1 92 ? -1.736 1.455 -10.186 1.00 88.75 92 ALA A O 1
ATOM 767 N N . ILE A 1 93 ? -1.737 -0.109 -8.584 1.00 87.56 93 ILE A N 1
ATOM 768 C CA . ILE A 1 93 ? -3.150 -0.465 -8.726 1.00 87.56 93 ILE A CA 1
ATOM 769 C C . ILE A 1 93 ? -3.998 0.538 -7.924 1.00 87.56 93 ILE A C 1
ATOM 771 O O . ILE A 1 93 ? -3.763 0.721 -6.723 1.00 87.56 93 ILE A O 1
ATOM 775 N N . PRO A 1 94 ? -5.017 1.169 -8.537 1.00 81.19 94 PRO A N 1
ATOM 776 C CA . PRO A 1 94 ? -5.898 2.091 -7.832 1.00 81.19 94 PRO A CA 1
ATOM 777 C C . PRO A 1 94 ? -6.701 1.343 -6.755 1.00 81.19 94 PRO A C 1
ATOM 779 O O . PRO A 1 94 ? -7.422 0.392 -7.049 1.00 81.19 94 PRO A O 1
ATOM 782 N N . GLY A 1 95 ? -6.570 1.769 -5.495 1.00 80.50 95 GLY A N 1
ATOM 783 C CA . GLY A 1 95 ? -7.284 1.156 -4.366 1.00 80.50 95 GLY A CA 1
ATOM 784 C C . GLY A 1 95 ? -6.661 1.399 -2.987 1.00 80.50 95 GLY A C 1
ATOM 785 O O . GLY A 1 95 ? -7.350 1.280 -1.976 1.00 80.50 95 GLY A O 1
ATOM 786 N N . SER A 1 96 ? -5.388 1.806 -2.927 1.00 86.56 96 SER A N 1
ATOM 787 C CA . SER A 1 96 ? -4.671 2.091 -1.670 1.00 86.56 96 SER A CA 1
ATOM 788 C C . SER A 1 96 ? -5.328 3.185 -0.817 1.00 86.56 96 SER A C 1
ATOM 790 O O . SER A 1 96 ? -5.268 3.119 0.408 1.00 86.56 96 SER A O 1
ATOM 792 N N . ILE A 1 97 ? -6.041 4.133 -1.435 1.00 87.50 97 ILE A N 1
ATOM 793 C CA . ILE A 1 97 ? -6.798 5.173 -0.721 1.0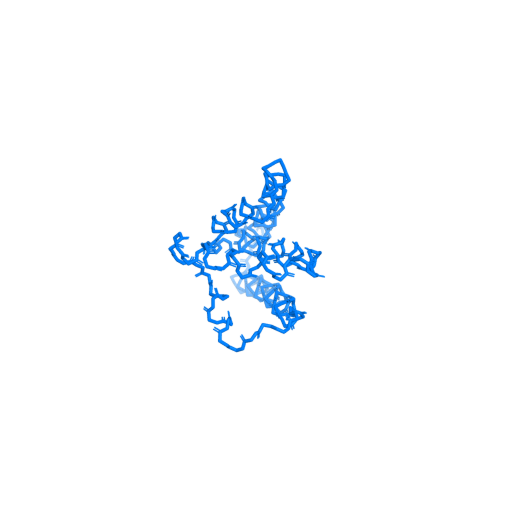0 87.50 97 ILE A CA 1
ATOM 794 C C . ILE A 1 97 ? -7.883 4.594 0.197 1.00 87.50 97 ILE A C 1
ATOM 796 O O . ILE A 1 97 ? -8.066 5.071 1.316 1.00 87.50 97 ILE A O 1
ATOM 800 N N . PHE A 1 98 ? -8.563 3.527 -0.229 1.00 84.88 98 PHE A N 1
ATOM 801 C CA . PHE A 1 98 ? -9.595 2.891 0.584 1.00 84.88 98 PHE A CA 1
ATOM 802 C C . PHE A 1 98 ? -9.002 2.163 1.785 1.00 84.88 98 PHE A C 1
ATOM 804 O O . PHE A 1 98 ? -9.598 2.174 2.858 1.00 84.88 98 PHE A O 1
ATOM 811 N N . LEU A 1 99 ? -7.807 1.585 1.636 1.00 87.31 99 LEU A N 1
ATOM 812 C CA . LEU A 1 99 ? -7.068 1.019 2.761 1.00 87.31 99 LEU A CA 1
ATOM 813 C C . LEU A 1 99 ? -6.656 2.118 3.748 1.00 87.31 99 LEU A C 1
ATOM 815 O O . LEU A 1 99 ? -6.792 1.931 4.950 1.00 87.31 99 LEU A O 1
ATOM 819 N N . SER A 1 100 ? -6.244 3.298 3.287 1.00 90.62 100 SER A N 1
ATOM 820 C CA . SER A 1 100 ? -5.960 4.418 4.199 1.00 90.62 100 SER A CA 1
ATOM 821 C C . SER A 1 100 ? -7.186 4.831 5.021 1.00 90.62 100 SER A C 1
ATOM 823 O O . SER A 1 100 ? -7.072 5.059 6.225 1.00 90.62 100 SER A O 1
ATOM 825 N N . ILE A 1 101 ? -8.371 4.860 4.403 1.00 88.38 101 ILE A N 1
ATOM 826 C CA . ILE A 1 101 ? -9.642 5.116 5.103 1.00 88.38 101 ILE A CA 1
ATOM 827 C C . ILE A 1 101 ? -9.946 3.986 6.098 1.00 88.38 101 ILE A C 1
ATOM 829 O O . ILE A 1 101 ? -10.280 4.241 7.255 1.00 88.38 101 ILE A O 1
ATOM 833 N N . LEU A 1 102 ? -9.772 2.733 5.671 1.00 87.19 102 LEU A N 1
ATOM 834 C CA . LEU A 1 102 ? -9.975 1.543 6.493 1.00 87.19 102 LEU A CA 1
ATOM 835 C C . LEU A 1 102 ? -9.052 1.532 7.724 1.00 87.19 102 LEU A C 1
ATOM 837 O O . LEU A 1 102 ? -9.496 1.195 8.819 1.00 87.19 102 LEU A O 1
ATOM 841 N N . ALA A 1 103 ? -7.795 1.962 7.587 1.00 89.94 103 ALA A N 1
ATOM 842 C CA . ALA A 1 103 ? -6.868 2.090 8.711 1.00 89.94 103 ALA A CA 1
ATOM 843 C C . ALA A 1 103 ? -7.387 3.059 9.779 1.00 89.94 103 ALA A C 1
ATOM 845 O O . ALA A 1 103 ? -7.298 2.752 10.967 1.00 89.94 103 ALA A O 1
ATOM 846 N N . GLY A 1 104 ? -7.968 4.189 9.361 1.00 88.38 104 GLY A N 1
ATOM 847 C CA . GLY A 1 104 ? -8.600 5.150 10.267 1.00 88.38 104 GLY A CA 1
ATOM 848 C C . GLY A 1 104 ? -9.841 4.597 10.976 1.00 88.38 104 GLY A C 1
ATOM 849 O O . GLY A 1 104 ? -10.157 5.035 12.077 1.00 88.38 104 GLY A O 1
ATOM 850 N N . PHE A 1 105 ? -10.518 3.612 10.379 1.00 86.38 105 PHE A N 1
ATOM 851 C CA . PHE A 1 105 ? -11.649 2.919 11.000 1.00 86.38 105 PHE A CA 1
ATOM 852 C C . PHE A 1 105 ? -11.206 1.835 11.999 1.00 86.38 105 PHE A C 1
ATOM 854 O O . PHE A 1 105 ? -11.840 1.635 13.033 1.00 86.38 105 PHE A O 1
ATOM 861 N N . LEU A 1 106 ? -10.115 1.118 11.704 1.00 85.50 106 LEU A N 1
ATOM 862 C CA . LEU A 1 106 ? -9.651 -0.028 12.499 1.00 85.50 106 LEU A CA 1
ATOM 863 C C . LEU A 1 106 ? -8.742 0.350 13.679 1.00 85.50 106 LEU A C 1
ATOM 865 O O . LEU A 1 106 ? -8.695 -0.379 14.678 1.00 85.50 106 LEU A O 1
ATOM 869 N N . TYR A 1 107 ? -7.970 1.430 13.550 1.00 87.50 107 TYR A N 1
ATOM 870 C CA . TYR A 1 107 ? -6.874 1.767 14.458 1.00 87.50 107 TYR A CA 1
ATOM 871 C C . TYR A 1 107 ? -6.980 3.213 14.966 1.00 87.50 107 TYR A C 1
ATOM 873 O O . TYR A 1 107 ? -7.497 4.079 14.265 1.00 87.50 107 TYR A O 1
ATOM 881 N N . PRO A 1 108 ? -6.459 3.512 16.172 1.00 89.62 108 PRO A N 1
ATOM 882 C CA . PRO A 1 108 ? -6.373 4.888 16.650 1.00 89.62 108 PRO A CA 1
ATOM 883 C C . PRO A 1 108 ? -5.484 5.730 15.728 1.00 89.62 108 PRO A C 1
ATOM 885 O O . PRO A 1 108 ? -4.513 5.228 15.158 1.00 89.62 108 PRO A O 1
ATOM 888 N N . PHE A 1 109 ? -5.788 7.024 15.634 1.00 90.06 109 PHE A N 1
ATOM 889 C CA . PHE A 1 109 ? -5.199 7.948 14.660 1.00 90.06 109 PHE A CA 1
ATOM 890 C C . PHE A 1 109 ? -3.660 7.888 14.534 1.00 90.06 109 PHE A C 1
ATOM 892 O O . PHE A 1 109 ? -3.182 7.735 13.408 1.00 90.06 109 PHE A O 1
ATOM 899 N N . PRO A 1 110 ? -2.858 7.910 15.623 1.00 92.38 110 PRO A N 1
ATOM 900 C CA . PRO A 1 110 ? -1.398 7.855 15.497 1.00 92.38 110 PRO A CA 1
ATOM 901 C C . PRO A 1 110 ? -0.898 6.537 14.892 1.00 92.38 110 PRO A C 1
ATOM 903 O O . PRO A 1 110 ? 0.019 6.531 14.074 1.00 92.38 110 PRO A O 1
ATOM 906 N N . LEU A 1 111 ? -1.528 5.417 15.262 1.00 89.38 111 LEU A N 1
ATOM 907 C CA . LEU A 1 111 ? -1.168 4.093 14.758 1.00 89.38 111 LEU A CA 1
ATOM 908 C C . LEU A 1 111 ? -1.585 3.931 13.293 1.00 89.38 111 LEU A C 1
ATOM 910 O O . LEU A 1 111 ? -0.815 3.392 12.502 1.00 89.38 111 LEU A O 1
ATOM 914 N N . ALA A 1 112 ? -2.774 4.425 12.931 1.00 91.56 112 ALA A N 1
ATOM 915 C CA . ALA A 1 112 ? -3.268 4.416 11.559 1.00 91.56 112 ALA A CA 1
ATOM 916 C C . ALA A 1 112 ? -2.338 5.205 10.625 1.00 91.56 112 ALA A C 1
ATOM 918 O O . ALA A 1 112 ? -1.912 4.676 9.600 1.00 91.56 112 ALA A O 1
ATOM 919 N N . LEU A 1 113 ? -1.963 6.433 11.007 1.00 93.12 113 LEU A N 1
ATOM 920 C CA . LEU A 1 113 ? -1.028 7.253 10.234 1.00 93.12 113 LEU A CA 1
ATOM 921 C C . LEU A 1 113 ? 0.336 6.584 10.090 1.00 93.12 113 LEU A C 1
ATOM 923 O O . LEU A 1 113 ? 0.864 6.513 8.983 1.00 93.12 113 LEU A O 1
ATOM 927 N N . PHE A 1 114 ? 0.895 6.067 11.184 1.00 93.62 114 PHE A N 1
ATOM 928 C CA . PHE A 1 114 ? 2.188 5.391 11.145 1.00 93.62 114 PHE A CA 1
ATOM 929 C C . PHE A 1 114 ? 2.174 4.188 10.191 1.00 93.62 114 PHE A C 1
ATOM 931 O O . PHE A 1 114 ? 3.052 4.073 9.335 1.00 93.62 114 PHE A O 1
ATOM 938 N N . LEU A 1 115 ? 1.147 3.335 10.283 1.00 91.19 115 LEU A N 1
ATOM 939 C CA . LEU A 1 115 ? 0.957 2.187 9.390 1.00 91.19 115 LEU A CA 1
ATOM 940 C C . LEU A 1 115 ? 0.850 2.615 7.927 1.00 91.19 115 LEU A C 1
ATOM 942 O O . LEU A 1 115 ? 1.563 2.073 7.085 1.00 91.19 115 LEU A O 1
ATOM 946 N N . VAL A 1 116 ? -0.011 3.587 7.621 1.00 94.19 116 VAL A N 1
ATOM 947 C CA . VAL A 1 116 ? -0.235 4.068 6.250 1.00 94.19 116 VAL A CA 1
ATOM 948 C C . VAL A 1 116 ? 1.039 4.680 5.669 1.00 94.19 116 VAL A C 1
ATOM 950 O O . VAL A 1 116 ? 1.428 4.330 4.555 1.00 94.19 116 VAL A O 1
ATOM 953 N N . CYS A 1 117 ? 1.732 5.536 6.422 1.00 94.50 117 CYS A N 1
ATOM 954 C CA . CYS A 1 117 ? 2.986 6.152 5.986 1.00 94.50 117 CYS A CA 1
ATOM 955 C C . CYS A 1 117 ? 4.070 5.105 5.716 1.00 94.50 117 CYS A C 1
ATOM 957 O O . CYS A 1 117 ? 4.728 5.148 4.675 1.00 94.50 117 CYS A O 1
ATOM 959 N N . LEU A 1 118 ? 4.233 4.139 6.621 1.00 94.88 118 LEU A N 1
ATOM 960 C CA . LEU A 1 118 ? 5.229 3.085 6.478 1.00 94.88 118 LEU A CA 1
ATOM 961 C C . LEU A 1 118 ? 4.909 2.169 5.284 1.00 94.88 118 LEU A C 1
ATOM 963 O O . LEU A 1 118 ? 5.791 1.909 4.464 1.00 94.88 118 LEU A O 1
ATOM 967 N N . CYS A 1 119 ? 3.647 1.760 5.115 1.00 93.38 119 CYS A N 1
ATOM 968 C CA . CYS A 1 119 ? 3.208 0.983 3.950 1.00 93.38 119 CYS A CA 1
ATOM 969 C C . CYS A 1 119 ? 3.406 1.754 2.641 1.00 93.38 119 CYS A C 1
ATOM 971 O O . CYS A 1 119 ? 3.857 1.186 1.647 1.00 93.38 119 CYS A O 1
ATOM 973 N N . SER A 1 120 ? 3.086 3.051 2.634 1.00 94.19 120 SER A N 1
ATOM 974 C CA . SER A 1 120 ? 3.234 3.903 1.456 1.00 94.19 120 SER A CA 1
ATOM 975 C C . SER A 1 120 ? 4.698 4.078 1.063 1.00 94.19 120 SER A C 1
ATOM 977 O O . SER A 1 120 ? 5.021 3.969 -0.117 1.00 94.19 120 SER A O 1
ATOM 979 N N . SER A 1 121 ? 5.584 4.299 2.036 1.00 95.25 121 SER A N 1
ATOM 980 C CA . SER A 1 121 ? 7.027 4.416 1.800 1.00 95.25 121 SER A CA 1
ATOM 981 C C . SER A 1 121 ? 7.614 3.122 1.224 1.00 95.25 121 SER A C 1
ATOM 983 O O . SER A 1 121 ? 8.299 3.148 0.198 1.00 95.25 121 SER A 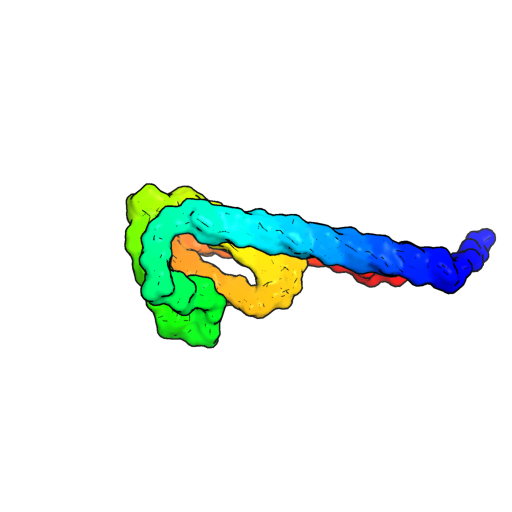O 1
ATOM 985 N N . LEU A 1 122 ? 7.285 1.971 1.822 1.00 95.25 122 LEU A N 1
ATOM 986 C CA . LEU A 1 122 ? 7.760 0.664 1.356 1.00 95.25 122 LEU A CA 1
ATOM 987 C C . LEU A 1 122 ? 7.216 0.306 -0.031 1.00 95.25 122 LEU A C 1
ATOM 989 O O . LEU A 1 122 ? 7.982 -0.078 -0.913 1.00 95.25 122 LEU A O 1
ATOM 993 N N . GLY A 1 123 ? 5.910 0.475 -0.249 1.00 93.00 123 GLY A N 1
ATOM 994 C CA . GLY A 1 123 ? 5.278 0.183 -1.534 1.00 93.00 123 GLY A CA 1
ATOM 995 C C . GLY A 1 123 ? 5.812 1.063 -2.668 1.00 93.00 123 GLY A C 1
ATOM 996 O O . GLY A 1 123 ? 6.134 0.555 -3.741 1.00 93.00 123 GLY A O 1
ATOM 997 N N . ALA A 1 124 ? 5.993 2.365 -2.420 1.00 92.56 124 ALA A N 1
ATOM 998 C CA . ALA A 1 124 ? 6.593 3.274 -3.397 1.00 92.56 124 ALA A CA 1
ATOM 999 C C . ALA A 1 124 ? 8.064 2.929 -3.680 1.00 92.56 124 ALA A C 1
ATOM 1001 O O . ALA A 1 124 ? 8.500 2.982 -4.830 1.00 92.56 124 ALA A O 1
ATOM 1002 N N . SER A 1 125 ? 8.819 2.519 -2.656 1.00 93.75 125 SER A N 1
ATOM 1003 C CA . SER A 1 125 ? 10.209 2.077 -2.816 1.00 93.75 125 SER A CA 1
ATOM 1004 C C . SER A 1 125 ? 10.311 0.840 -3.711 1.00 93.75 125 SER A C 1
ATOM 1006 O O . SER A 1 125 ? 11.160 0.795 -4.603 1.00 93.75 125 SER A O 1
ATOM 1008 N N . PHE A 1 126 ? 9.426 -0.145 -3.530 1.00 91.94 126 PHE A N 1
ATOM 1009 C CA . PHE A 1 126 ? 9.372 -1.318 -4.404 1.00 91.94 126 PHE A CA 1
ATOM 1010 C C . PHE A 1 126 ? 8.916 -0.966 -5.820 1.00 91.94 126 PHE A C 1
ATOM 1012 O O . PHE A 1 126 ? 9.541 -1.424 -6.774 1.00 91.94 126 PHE A O 1
ATOM 1019 N N . CYS A 1 127 ? 7.909 -0.103 -5.974 1.00 90.19 127 CYS A N 1
ATOM 1020 C CA . CYS A 1 127 ? 7.487 0.401 -7.283 1.00 90.19 127 CYS A CA 1
ATOM 1021 C C . CYS A 1 127 ? 8.653 1.077 -8.029 1.00 90.19 127 CYS A C 1
ATOM 1023 O O . CYS A 1 127 ? 8.926 0.768 -9.192 1.00 90.19 127 CYS A O 1
ATOM 1025 N N . TYR A 1 128 ? 9.423 1.927 -7.341 1.00 89.12 128 TYR A N 1
ATOM 1026 C CA . TYR A 1 128 ? 10.621 2.549 -7.905 1.00 89.12 128 TYR A CA 1
ATOM 1027 C C . TYR A 1 128 ? 11.698 1.521 -8.264 1.00 89.12 128 TYR A C 1
ATOM 1029 O O . TYR A 1 128 ? 12.312 1.630 -9.324 1.00 89.12 128 TYR A O 1
ATOM 1037 N N . LEU A 1 129 ? 11.923 0.503 -7.427 1.00 88.44 129 LEU A N 1
ATOM 1038 C CA . LEU A 1 129 ? 12.894 -0.553 -7.713 1.00 88.44 129 LEU A CA 1
ATOM 1039 C C . LEU A 1 129 ? 12.502 -1.366 -8.955 1.00 88.44 129 LEU A C 1
ATOM 1041 O O . LEU A 1 129 ? 13.358 -1.615 -9.803 1.00 88.44 129 LEU A O 1
ATOM 1045 N N . LE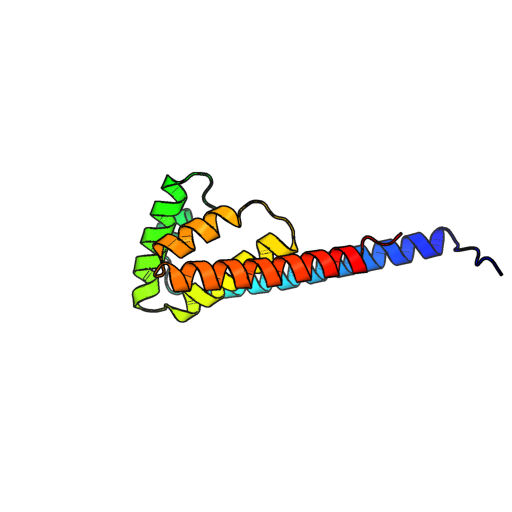U A 1 130 ? 11.221 -1.722 -9.096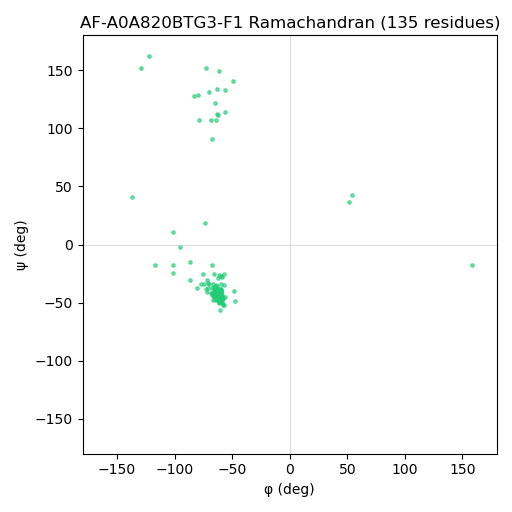 1.00 87.56 130 LEU A N 1
ATOM 1046 C CA . LEU A 1 130 ? 10.696 -2.395 -10.288 1.00 87.56 130 LEU A CA 1
ATOM 1047 C C . LEU A 1 130 ? 10.855 -1.509 -11.529 1.00 87.56 130 LEU A C 1
ATOM 1049 O O . LEU A 1 130 ? 11.392 -1.960 -12.539 1.00 87.56 130 LEU A O 1
ATOM 1053 N N . SER A 1 131 ? 10.475 -0.232 -11.443 1.00 87.4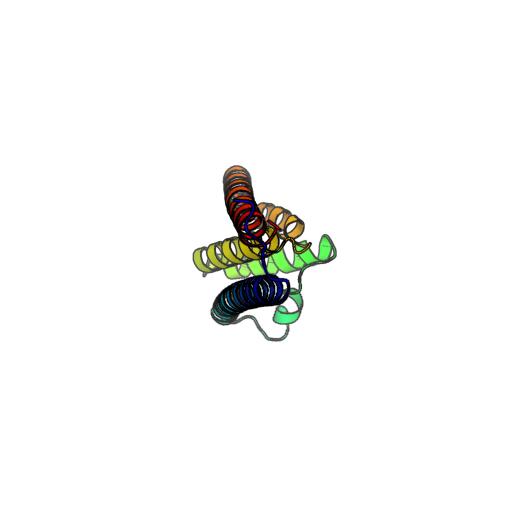4 131 SER A N 1
ATOM 1054 C CA . SER A 1 131 ? 10.659 0.735 -12.534 1.00 87.44 131 SER A CA 1
ATOM 1055 C C . SER A 1 131 ? 12.136 0.906 -12.905 1.00 87.44 131 SER A C 1
ATOM 1057 O O . SER A 1 131 ? 12.498 0.926 -14.077 1.00 87.44 131 SER A O 1
ATOM 1059 N N . LYS A 1 132 ? 13.037 0.932 -11.921 1.00 85.50 132 LYS A N 1
ATOM 1060 C CA . LYS A 1 132 ? 14.481 1.029 -12.154 1.00 85.50 132 LYS A CA 1
ATOM 1061 C C . LYS A 1 132 ? 15.054 -0.226 -12.816 1.00 85.50 132 LYS A C 1
ATOM 1063 O O . LYS A 1 132 ? 15.970 -0.098 -13.629 1.00 85.50 132 LYS A O 1
ATOM 1068 N N . LEU A 1 133 ? 14.554 -1.406 -12.448 1.00 82.56 133 LEU A N 1
ATOM 1069 C CA . LEU A 1 133 ? 15.012 -2.697 -12.962 1.00 82.56 133 LEU A CA 1
ATOM 1070 C C . LEU A 1 133 ? 14.483 -2.982 -14.375 1.00 82.56 133 LEU A C 1
ATOM 1072 O O . LEU A 1 133 ? 15.189 -3.592 -15.172 1.00 82.56 133 LEU A O 1
ATOM 1076 N N . PHE A 1 134 ? 13.265 -2.532 -14.686 1.00 78.25 134 PHE A N 1
ATOM 1077 C CA . PHE A 1 134 ? 12.554 -2.906 -15.913 1.00 78.25 134 PHE A CA 1
ATOM 1078 C C . PHE A 1 134 ? 12.261 -1.744 -16.873 1.00 78.25 134 PHE A C 1
ATOM 1080 O O . PHE A 1 134 ? 11.975 -1.986 -18.041 1.00 78.25 134 PHE A O 1
ATOM 1087 N N . GLY A 1 135 ? 12.331 -0.497 -16.406 1.00 68.94 135 GLY A N 1
ATOM 1088 C CA . GLY A 1 135 ? 12.045 0.716 -17.180 1.00 68.94 135 GLY A CA 1
ATOM 1089 C C . GLY A 1 135 ? 13.272 1.397 -17.791 1.00 68.94 135 GLY A C 1
ATOM 1090 O O . GLY A 1 135 ? 13.121 2.400 -18.486 1.00 68.94 135 GLY A O 1
ATOM 1091 N N . ARG A 1 136 ? 14.490 0.888 -17.552 1.00 63.91 136 ARG A N 1
ATOM 1092 C CA . ARG A 1 136 ? 15.692 1.357 -18.262 1.00 63.91 136 ARG A CA 1
ATOM 1093 C C . ARG A 1 136 ? 15.759 0.704 -19.659 1.00 63.91 136 ARG A C 1
ATOM 1095 O O . ARG A 1 136 ? 15.618 -0.518 -19.719 1.00 63.91 136 ARG A O 1
ATOM 1102 N N . PRO A 1 137 ? 15.926 1.493 -20.739 1.00 51.97 137 PRO A N 1
ATOM 1103 C CA . PRO A 1 137 ? 15.927 1.004 -22.120 1.00 51.97 137 PRO A CA 1
ATOM 1104 C C . PRO A 1 137 ? 17.138 0.134 -22.470 1.00 51.97 137 PRO A C 1
ATOM 1106 O O . PRO A 1 137 ? 18.200 0.294 -21.823 1.00 51.97 137 PRO A O 1
#

Sequence (137 aa):
MIGYSNPVQNERIKRRHFVLLALIFLISMTCLLMVYILFPNVNPEEKGAFKIPKTIDDAKILGNVLYKYSKHHRYIIMIAFFLTYIFLQTFAIPGSIFLSILAGFLYPFPLALFLVCLCSSLGASFCYLLSKLFGRP

Foldseek 3Di:
DPDPPDPVNVVVVLVVLVVVVVVVLVVLVVVLVVLVVVQPDCDPVNVVLPDLDPDPVSLVSVLVVLLVSCVPPVPSSLVSLLSVLLSCLLVVNPRNVSSLVSLVSNDPDVVSVVSSVVSNVNSPVNNVVSCVSNVDD

pLDDT: mean 81.3, std 11.88, range [39.97, 95.25]

Radius of gyration: 18.8 Å; Cα contacts (8 Å, |Δi|>4): 88; chains: 1; bounding box: 56×26×50 Å

Mean predicted aligned error: 7.95 Å

Solvent-accessible surface area (backbone atoms only — not comparable to full-atom values): 7616 Å² total; per-residue (Å²): 134,86,77,82,75,50,69,72,58,53,51,52,50,52,52,49,46,52,51,50,52,50,49,52,50,51,52,54,50,49,53,53,49,48,51,60,66,66,48,78,84,67,50,80,80,56,53,68,48,74,49,84,53,89,46,72,66,45,38,49,54,35,34,53,52,51,46,62,53,31,78,83,39,49,66,60,50,50,51,49,50,48,52,52,38,24,51,26,41,36,68,70,44,92,58,48,69,54,51,52,54,34,32,56,71,69,34,60,66,72,60,21,50,51,50,45,52,52,35,49,53,51,8,47,51,48,26,50,51,51,45,62,74,63,66,61,131

Secondary structure (DSSP, 8-state):
------HHHHHHHHHHHHHHHHHHHHHHHHHHHHHHHHSTT--TTGGGGGS---SHHHHHHHHHHHHHHHHHHHHHHHHHHHHHHHHHHHTT-TTHHHHHHHHHHHS-HHHHHHHHHHHHHHHHHHHHHHHHHHS--